Protein AF-J9GKT3-F1 (afdb_monomer_lite)

Sequence (109 aa):
MCKKIEDIYSPLDELKAAAFQTLLLHPGTTECQDWIDILLEECGIEVVDAFGNDPGNVYASLFNLWEESYCDPATGIENSFHEWASVFATNHSLDSYYKLVEVYEKDAR

Radius of gyration: 14.0 Å; chains: 1; bounding box: 32×24×36 Å

Secondary structure (DSSP, 8-state):
-PPPGGG--SHHHHHHHHHHHHHHHSTT--SHHHHHHHHHHHSHHHHHHHH-S-HHHHHHHHHHHHHSEEE-TTT--EEEHHHHHHHTSSHHHHHHHHHHHHHHHHHT-

pLDDT: mean 90.39, std 10.32, range [54.47, 97.81]

Organism: NCBI:txid749906

Foldseek 3Di:
DADAPVRCPALVSVLLVVLLVLLLVDFQPQDLVVSLVSCCVPVVVSLCRHQNDDPVRSVVVSVVQQQDWDQDNLQRDIDGNNVSSVCRSDPVSSVVVVVNSVVSVVVVD

Structure (mmCIF, N/CA/C/O backbone):
data_AF-J9GKT3-F1
#
_entry.id   AF-J9GKT3-F1
#
loop_
_atom_site.group_PDB
_atom_site.id
_atom_site.type_symbol
_atom_site.label_atom_id
_atom_site.label_alt_id
_atom_site.label_comp_id
_atom_site.label_asym_id
_atom_site.label_entity_id
_atom_site.label_seq_id
_atom_site.pdbx_PDB_ins_code
_atom_site.Cartn_x
_atom_site.Cartn_y
_atom_site.Cartn_z
_atom_site.occupancy
_atom_site.B_iso_or_equiv
_atom_site.auth_seq_id
_atom_site.auth_comp_id
_atom_site.auth_asym_id
_atom_site.auth_atom_id
_atom_site.pdbx_PDB_model_num
ATOM 1 N N . MET A 1 1 ? -20.460 -2.645 -1.803 1.00 54.78 1 MET A N 1
ATOM 2 C CA . MET A 1 1 ? -20.231 -3.765 -0.865 1.00 54.78 1 MET A CA 1
ATOM 3 C C . MET A 1 1 ? -18.838 -4.266 -1.142 1.00 54.78 1 MET A C 1
ATOM 5 O O . MET A 1 1 ? -18.541 -4.526 -2.302 1.00 54.78 1 MET A O 1
ATOM 9 N N . CYS A 1 2 ? -18.003 -4.324 -0.116 1.00 66.56 2 CYS A N 1
ATOM 10 C CA . CYS A 1 2 ? -16.619 -4.756 -0.249 1.00 66.56 2 CYS A CA 1
ATOM 11 C C . CYS A 1 2 ? -16.578 -6.232 -0.631 1.00 66.56 2 CYS A C 1
ATOM 13 O O . CYS A 1 2 ? -17.423 -7.010 -0.176 1.00 66.56 2 CYS A O 1
ATOM 15 N N . LYS A 1 3 ? -15.656 -6.588 -1.530 1.00 64.25 3 LYS A N 1
ATOM 16 C CA . LYS A 1 3 ? -15.471 -7.979 -1.949 1.00 64.25 3 LYS A CA 1
ATOM 17 C C . LYS A 1 3 ? -15.128 -8.806 -0.712 1.00 64.25 3 LYS A C 1
ATOM 19 O O . LYS A 1 3 ? -14.358 -8.356 0.136 1.00 64.25 3 LYS A O 1
ATOM 24 N N . LYS A 1 4 ? -15.718 -9.993 -0.584 1.00 61.69 4 LYS A N 1
ATOM 25 C CA . LYS A 1 4 ? -15.307 -10.915 0.477 1.00 61.69 4 LYS A CA 1
ATOM 26 C C . LYS A 1 4 ? -13.909 -11.437 0.148 1.00 61.69 4 LYS A C 1
ATOM 28 O O . LYS A 1 4 ? -13.535 -11.486 -1.018 1.00 61.69 4 LYS A O 1
ATOM 33 N N . ILE A 1 5 ? -13.158 -11.878 1.158 1.00 58.75 5 ILE A N 1
ATOM 34 C CA . ILE A 1 5 ? -11.844 -12.524 0.960 1.00 58.75 5 ILE A CA 1
ATOM 35 C C . ILE A 1 5 ? -11.961 -13.707 -0.020 1.00 58.75 5 ILE A C 1
ATOM 37 O O . ILE A 1 5 ? -11.078 -13.940 -0.834 1.00 58.75 5 ILE A O 1
ATOM 41 N N . GLU A 1 6 ? -13.102 -14.400 0.001 1.00 57.34 6 GLU A N 1
ATOM 42 C CA . GLU A 1 6 ? -13.430 -15.505 -0.905 1.00 57.34 6 GLU A CA 1
ATOM 43 C C . GLU A 1 6 ? -13.654 -15.083 -2.370 1.00 57.34 6 GLU A C 1
ATOM 45 O O . GLU A 1 6 ? -13.768 -15.970 -3.207 1.00 57.34 6 GLU A O 1
ATOM 50 N N . ASP A 1 7 ? -13.720 -13.778 -2.676 1.00 59.53 7 ASP A N 1
ATOM 51 C CA . ASP A 1 7 ? -13.956 -13.200 -4.011 1.00 59.53 7 ASP A CA 1
ATOM 52 C C . ASP A 1 7 ? -12.688 -12.582 -4.649 1.00 59.53 7 ASP A C 1
ATOM 54 O O . ASP A 1 7 ? -12.761 -12.003 -5.740 1.00 59.53 7 ASP A O 1
ATOM 58 N N . ILE A 1 8 ? -11.524 -12.683 -3.992 1.00 62.25 8 ILE A N 1
ATOM 59 C CA . ILE A 1 8 ? -10.215 -12.287 -4.540 1.00 62.25 8 ILE A CA 1
ATOM 60 C C . ILE A 1 8 ? -9.815 -13.343 -5.585 1.00 62.25 8 ILE A C 1
ATOM 62 O O . ILE A 1 8 ? -9.135 -14.313 -5.276 1.00 62.25 8 ILE A O 1
ATOM 66 N N . TYR A 1 9 ? -10.314 -13.208 -6.817 1.00 73.62 9 TYR A N 1
ATOM 67 C CA . TYR A 1 9 ? -10.086 -14.178 -7.905 1.00 73.62 9 TYR A CA 1
ATOM 68 C C . TYR A 1 9 ? -9.214 -13.638 -9.045 1.00 73.62 9 TYR A C 1
ATOM 70 O O . TYR A 1 9 ? -9.002 -14.347 -10.031 1.00 73.62 9 TYR A O 1
ATOM 78 N N . SER A 1 10 ? -8.748 -12.387 -8.968 1.00 88.50 10 SER A N 1
ATOM 79 C CA . SER A 1 10 ? -7.920 -11.788 -10.018 1.00 88.50 10 SER A CA 1
ATOM 80 C C . SER A 1 10 ? -6.532 -11.409 -9.498 1.00 88.50 10 SER A C 1
ATOM 82 O O . SER A 1 10 ? -6.441 -10.930 -8.367 1.00 88.50 10 SER A O 1
ATOM 84 N N . PRO A 1 11 ? -5.473 -11.522 -10.326 1.00 91.50 11 PRO A N 1
ATOM 85 C CA . PRO A 1 11 ? -4.127 -11.076 -9.953 1.00 91.50 11 PRO A CA 1
ATOM 86 C C . PRO A 1 11 ? -4.078 -9.628 -9.445 1.00 91.50 11 PRO A C 1
ATOM 88 O O . PRO A 1 11 ? -3.308 -9.296 -8.553 1.00 91.50 11 PRO A O 1
ATOM 91 N N . LEU A 1 12 ? -4.950 -8.755 -9.967 1.00 92.62 12 LEU A N 1
ATOM 92 C CA . LEU A 1 12 ? -5.058 -7.374 -9.500 1.00 92.62 12 LEU A CA 1
ATOM 93 C C . LEU A 1 12 ? -5.669 -7.265 -8.094 1.00 92.62 12 LEU A C 1
ATOM 95 O O . LEU A 1 12 ? -5.258 -6.401 -7.325 1.00 92.62 12 LEU A O 1
ATOM 99 N N . ASP A 1 13 ? -6.654 -8.099 -7.753 1.00 91.88 13 ASP A N 1
ATOM 100 C CA . ASP A 1 13 ? -7.224 -8.111 -6.401 1.00 91.88 13 ASP A CA 1
ATOM 101 C C . ASP A 1 13 ? -6.207 -8.660 -5.384 1.00 91.88 13 ASP A C 1
ATOM 103 O O . ASP A 1 13 ? -6.104 -8.123 -4.282 1.00 91.88 13 ASP A O 1
ATOM 107 N N . GLU A 1 14 ? -5.425 -9.677 -5.766 1.00 92.25 14 GLU A N 1
ATOM 108 C CA . GLU A 1 14 ? -4.322 -10.212 -4.953 1.00 92.25 14 GLU A CA 1
ATOM 109 C C . GLU A 1 14 ? -3.244 -9.148 -4.721 1.00 92.25 14 GLU A C 1
ATOM 111 O O . GLU A 1 14 ? -2.871 -8.893 -3.574 1.00 92.25 14 GLU A O 1
ATOM 116 N N . LEU A 1 15 ? -2.831 -8.440 -5.780 1.00 95.50 15 LEU A N 1
ATOM 117 C CA . LEU A 1 15 ? -1.913 -7.311 -5.662 1.00 95.50 15 LEU A CA 1
ATOM 118 C C . LEU A 1 15 ? -2.484 -6.209 -4.764 1.00 95.50 15 LEU A C 1
ATOM 120 O O . LEU A 1 15 ? -1.764 -5.692 -3.919 1.00 95.50 15 LEU A O 1
ATOM 124 N N . LYS A 1 16 ? -3.765 -5.845 -4.902 1.00 95.75 16 LYS A N 1
ATOM 125 C CA . LYS A 1 16 ? -4.398 -4.825 -4.047 1.00 95.75 16 LYS A CA 1
ATOM 126 C C . LYS A 1 16 ? -4.381 -5.231 -2.567 1.00 95.75 16 LYS A C 1
ATOM 128 O O . LYS A 1 16 ? -4.094 -4.393 -1.715 1.00 95.75 16 LYS A O 1
ATOM 133 N N . ALA A 1 17 ? -4.647 -6.500 -2.261 1.00 94.56 17 ALA A N 1
ATOM 134 C CA . ALA A 1 17 ? -4.587 -7.014 -0.895 1.00 94.56 17 ALA A CA 1
ATOM 135 C C . ALA A 1 17 ? -3.152 -7.006 -0.340 1.00 94.56 17 ALA A C 1
ATOM 137 O O . ALA A 1 17 ? -2.926 -6.509 0.766 1.00 94.56 17 ALA A O 1
ATOM 138 N N . ALA A 1 18 ? -2.181 -7.484 -1.123 1.00 94.69 18 ALA A N 1
ATOM 139 C CA . ALA A 1 18 ? -0.766 -7.445 -0.763 1.00 94.69 18 ALA A CA 1
ATOM 140 C C . ALA A 1 18 ? -0.286 -6.001 -0.551 1.00 94.69 18 ALA A C 1
ATOM 142 O O . ALA A 1 18 ? 0.376 -5.692 0.437 1.00 94.69 18 ALA A O 1
ATOM 143 N N . ALA A 1 19 ? -0.712 -5.080 -1.413 1.00 96.38 19 ALA A N 1
ATOM 144 C CA . ALA A 1 19 ? -0.305 -3.688 -1.349 1.00 96.38 19 ALA A CA 1
ATOM 145 C C . ALA A 1 19 ? -0.910 -2.907 -0.178 1.00 96.38 19 ALA A C 1
ATOM 147 O O . ALA A 1 19 ? -0.329 -1.934 0.303 1.00 96.38 19 ALA A O 1
ATOM 148 N N . PHE A 1 20 ? -2.064 -3.346 0.316 1.00 96.62 20 PHE A N 1
ATOM 149 C CA . PHE A 1 20 ? -2.619 -2.843 1.565 1.00 96.62 20 PHE A CA 1
ATOM 150 C C . PHE A 1 20 ? -1.841 -3.403 2.760 1.00 96.62 20 PHE A C 1
ATOM 152 O O . PHE A 1 20 ? -1.530 -2.678 3.705 1.00 96.62 20 PHE A O 1
ATOM 159 N N . GLN A 1 21 ? -1.476 -4.687 2.699 1.00 95.25 21 GLN A N 1
ATOM 160 C CA . GLN A 1 21 ? -0.685 -5.341 3.734 1.00 95.25 21 GLN A CA 1
ATOM 161 C C . GLN A 1 21 ? 0.701 -4.705 3.899 1.00 95.25 21 GLN A C 1
ATOM 163 O O . GLN A 1 21 ? 1.144 -4.547 5.037 1.00 95.25 21 GLN A O 1
ATOM 168 N N . THR A 1 22 ? 1.366 -4.282 2.819 1.00 96.12 22 THR A N 1
ATOM 169 C CA . THR A 1 22 ? 2.659 -3.587 2.931 1.00 96.12 22 THR A CA 1
ATOM 170 C C . THR A 1 22 ? 2.543 -2.291 3.733 1.00 96.12 22 THR A C 1
ATOM 172 O O . THR A 1 22 ? 3.389 -2.031 4.583 1.00 96.12 22 THR A O 1
ATOM 175 N N . LEU A 1 23 ? 1.459 -1.521 3.587 1.00 96.38 23 LEU A N 1
ATOM 176 C CA . LEU A 1 23 ? 1.249 -0.317 4.403 1.00 96.38 23 LEU A CA 1
ATOM 177 C C . LEU A 1 23 ? 1.051 -0.630 5.897 1.00 96.38 23 LEU A C 1
ATOM 179 O O . LEU A 1 23 ? 1.474 0.149 6.750 1.00 96.38 23 LEU A O 1
ATOM 183 N N . LEU A 1 24 ? 0.440 -1.773 6.229 1.00 95.00 24 LEU A N 1
ATOM 184 C CA . LEU A 1 24 ? 0.307 -2.231 7.618 1.00 95.00 24 LEU A CA 1
ATOM 185 C C . LEU A 1 24 ? 1.644 -2.695 8.213 1.00 95.00 24 LEU A C 1
ATOM 187 O O . LEU A 1 24 ? 1.880 -2.509 9.409 1.00 95.00 24 LEU A O 1
ATOM 191 N N . LEU A 1 25 ? 2.494 -3.328 7.398 1.00 95.19 25 LEU A N 1
ATOM 192 C CA . LEU A 1 25 ? 3.803 -3.845 7.808 1.00 95.19 25 LEU A CA 1
ATOM 193 C C . LEU A 1 25 ? 4.870 -2.747 7.895 1.00 95.19 25 LEU A C 1
ATOM 195 O O . LEU A 1 25 ? 5.777 -2.850 8.723 1.00 95.19 25 LEU A O 1
ATOM 199 N N . HIS A 1 26 ? 4.721 -1.682 7.105 1.00 95.00 26 HIS A N 1
ATOM 200 C CA . HIS A 1 26 ? 5.662 -0.564 7.008 1.00 95.00 26 HIS A CA 1
ATOM 201 C C . HIS A 1 26 ? 4.998 0.772 7.385 1.00 95.00 26 HIS A C 1
ATOM 203 O O . HIS A 1 26 ? 4.837 1.657 6.535 1.00 95.00 26 HIS A O 1
ATOM 209 N N . PRO A 1 27 ? 4.599 0.955 8.661 1.00 93.38 27 PRO A N 1
ATOM 210 C CA . PRO A 1 27 ? 3.960 2.187 9.107 1.00 93.38 27 PRO A CA 1
ATOM 211 C C . PRO A 1 27 ? 4.891 3.390 8.939 1.00 93.38 27 PRO A C 1
ATOM 213 O O . PRO A 1 27 ? 6.088 3.319 9.222 1.00 93.38 27 PRO A O 1
ATOM 216 N N . GLY A 1 28 ? 4.323 4.521 8.527 1.00 92.19 28 GLY A N 1
ATOM 217 C CA . GLY A 1 28 ? 5.084 5.732 8.197 1.00 92.19 28 GLY A CA 1
ATOM 218 C C . GLY A 1 28 ? 5.497 5.847 6.730 1.00 92.19 28 GLY A C 1
ATOM 219 O O . GLY A 1 28 ? 6.024 6.888 6.348 1.00 92.19 28 GLY A O 1
ATOM 220 N N . THR A 1 29 ? 5.210 4.839 5.903 1.00 94.56 29 THR A N 1
ATOM 221 C CA . THR A 1 29 ? 5.314 4.945 4.442 1.00 94.56 29 THR A CA 1
ATOM 222 C C . THR A 1 29 ? 4.201 5.854 3.923 1.00 94.56 29 THR A C 1
ATOM 224 O O . THR A 1 29 ? 3.080 5.397 3.720 1.00 94.56 29 THR A O 1
ATOM 227 N N . THR A 1 30 ? 4.481 7.149 3.759 1.00 93.00 30 THR A N 1
ATOM 228 C CA . THR A 1 30 ? 3.501 8.141 3.270 1.00 93.00 30 THR A CA 1
ATOM 229 C C . THR A 1 30 ? 3.717 8.548 1.819 1.00 93.00 30 THR A C 1
ATOM 231 O O . THR A 1 30 ? 2.814 9.109 1.203 1.00 93.00 30 THR A O 1
ATOM 234 N N . GLU A 1 31 ? 4.898 8.275 1.268 1.00 96.12 31 GLU A N 1
ATOM 235 C CA . GLU A 1 31 ? 5.266 8.677 -0.085 1.00 96.12 31 GLU A CA 1
ATOM 236 C C . GLU A 1 31 ? 5.006 7.551 -1.087 1.00 96.12 31 GLU A C 1
ATOM 238 O O . GLU A 1 31 ? 5.343 6.390 -0.851 1.00 96.12 31 GLU A O 1
ATOM 243 N N . CYS A 1 32 ? 4.452 7.913 -2.247 1.00 96.06 32 CYS A N 1
ATOM 244 C CA . CYS A 1 32 ? 4.128 6.963 -3.312 1.00 96.06 32 CYS A CA 1
ATOM 245 C C . CYS A 1 32 ? 5.358 6.162 -3.768 1.00 96.06 32 CYS A C 1
ATOM 247 O O . CYS A 1 32 ? 5.277 4.949 -3.927 1.00 96.06 32 CYS A O 1
ATOM 249 N N . GLN A 1 33 ? 6.506 6.826 -3.952 1.00 96.81 33 GLN A N 1
ATOM 250 C CA . GLN A 1 33 ? 7.716 6.156 -4.433 1.00 96.81 33 GLN A CA 1
ATOM 251 C C . GLN A 1 33 ? 8.249 5.136 -3.420 1.00 96.81 33 GLN A C 1
ATOM 253 O O . GLN A 1 33 ? 8.584 4.026 -3.818 1.00 96.81 33 GLN A O 1
ATOM 258 N N . ASP A 1 34 ? 8.268 5.482 -2.131 1.00 96.50 34 ASP A N 1
ATOM 259 C CA . ASP A 1 34 ? 8.726 4.575 -1.074 1.00 96.50 34 ASP A CA 1
ATOM 260 C C . ASP A 1 34 ? 7.829 3.329 -1.007 1.00 96.50 34 ASP A C 1
ATOM 262 O O . ASP A 1 34 ? 8.315 2.203 -0.910 1.00 96.50 34 ASP A O 1
ATOM 266 N N . TRP A 1 35 ? 6.512 3.517 -1.138 1.00 97.31 35 TRP A N 1
ATOM 267 C CA . TRP A 1 35 ? 5.560 2.409 -1.205 1.00 97.31 35 TRP A CA 1
ATOM 268 C C . TRP A 1 35 ? 5.759 1.532 -2.447 1.00 97.31 35 TRP A C 1
ATOM 270 O O . TRP A 1 35 ? 5.742 0.308 -2.337 1.00 97.31 35 TRP A O 1
ATOM 280 N N . ILE A 1 36 ? 5.993 2.132 -3.618 1.00 96.62 36 ILE A N 1
ATOM 281 C CA . ILE A 1 36 ? 6.294 1.398 -4.856 1.00 96.62 36 ILE A CA 1
ATOM 282 C C . ILE A 1 36 ? 7.565 0.559 -4.702 1.00 96.62 36 ILE A C 1
ATOM 284 O O . ILE A 1 36 ? 7.583 -0.598 -5.124 1.00 96.62 36 ILE A O 1
ATOM 288 N N . ASP A 1 37 ? 8.613 1.119 -4.101 1.00 96.62 37 ASP A N 1
ATOM 289 C CA . ASP A 1 37 ? 9.879 0.414 -3.907 1.00 96.62 37 ASP A CA 1
ATOM 290 C C . ASP A 1 37 ? 9.690 -0.805 -2.986 1.00 96.62 37 ASP A C 1
ATOM 292 O O . ASP A 1 37 ? 10.148 -1.900 -3.323 1.00 96.62 37 ASP A O 1
ATOM 296 N N . ILE A 1 38 ? 8.915 -0.658 -1.902 1.00 96.44 38 ILE A N 1
ATOM 297 C CA . ILE A 1 38 ? 8.529 -1.769 -1.014 1.00 96.44 38 ILE A CA 1
ATOM 298 C C . ILE A 1 38 ? 7.722 -2.833 -1.773 1.00 96.44 38 ILE A C 1
ATOM 300 O O . ILE A 1 38 ? 7.999 -4.023 -1.640 1.00 96.44 38 ILE A O 1
ATOM 304 N N . LEU A 1 39 ? 6.745 -2.439 -2.598 1.00 95.56 39 LEU A N 1
ATOM 305 C CA . LEU A 1 39 ? 5.949 -3.394 -3.382 1.00 95.56 39 LEU A CA 1
ATOM 306 C C . LEU A 1 39 ? 6.792 -4.202 -4.362 1.00 95.56 39 LEU A C 1
ATOM 308 O O . LEU A 1 39 ? 6.551 -5.392 -4.545 1.00 95.56 39 LEU A O 1
ATOM 312 N N . LEU A 1 40 ? 7.761 -3.569 -5.015 1.00 94.62 40 LEU A N 1
ATOM 313 C CA . LEU A 1 40 ? 8.638 -4.259 -5.954 1.00 94.62 40 LEU A CA 1
ATOM 314 C C . LEU A 1 40 ? 9.602 -5.213 -5.239 1.00 94.62 40 LEU A C 1
ATOM 316 O O . LEU A 1 40 ? 9.944 -6.254 -5.803 1.00 94.62 40 LEU A O 1
ATOM 320 N N . GLU A 1 41 ? 10.023 -4.878 -4.017 1.00 95.81 41 GLU A N 1
ATOM 321 C CA . GLU A 1 41 ? 10.885 -5.729 -3.194 1.00 95.81 41 GLU A CA 1
ATOM 322 C C . GLU A 1 41 ? 10.127 -6.922 -2.591 1.00 95.81 41 GLU A C 1
ATOM 324 O O . GLU A 1 41 ? 10.612 -8.054 -2.658 1.00 95.81 41 GLU A O 1
ATOM 329 N N . GLU A 1 42 ? 8.934 -6.695 -2.037 1.00 95.44 42 GLU A N 1
ATOM 330 C CA . GLU A 1 42 ? 8.207 -7.692 -1.238 1.00 95.44 42 GLU A CA 1
ATOM 331 C C . GLU A 1 42 ? 7.089 -8.415 -2.001 1.00 95.44 42 GLU A C 1
ATOM 333 O O . GLU A 1 42 ? 6.776 -9.560 -1.676 1.00 95.44 42 GLU A O 1
ATOM 338 N N . CYS A 1 43 ? 6.510 -7.782 -3.025 1.00 93.19 43 CYS A N 1
ATOM 339 C CA . CYS A 1 43 ? 5.350 -8.277 -3.783 1.00 93.19 43 CYS A CA 1
ATOM 340 C C . CYS A 1 43 ? 5.627 -8.348 -5.295 1.00 93.19 43 CYS A C 1
ATOM 342 O O . CYS A 1 43 ? 4.729 -8.202 -6.127 1.00 93.19 43 CYS A O 1
ATOM 344 N N . GLY A 1 44 ? 6.892 -8.538 -5.686 1.00 91.38 44 GLY A N 1
ATOM 345 C CA . GLY A 1 44 ? 7.297 -8.510 -7.094 1.00 91.38 44 GLY A CA 1
ATOM 346 C C . GLY A 1 44 ? 6.604 -9.563 -7.972 1.00 91.38 44 GLY A C 1
ATOM 347 O O . GLY A 1 44 ? 6.427 -9.331 -9.166 1.00 91.38 44 GLY A O 1
ATOM 348 N N . ILE A 1 45 ? 6.186 -10.700 -7.403 1.00 92.88 45 ILE A N 1
ATOM 349 C CA . ILE A 1 45 ? 5.463 -11.752 -8.137 1.00 92.88 45 ILE A CA 1
ATOM 350 C C . ILE A 1 45 ? 4.046 -11.275 -8.459 1.00 92.88 45 ILE A C 1
ATOM 352 O O . ILE A 1 45 ? 3.654 -11.272 -9.623 1.00 92.88 45 ILE A O 1
ATOM 356 N N 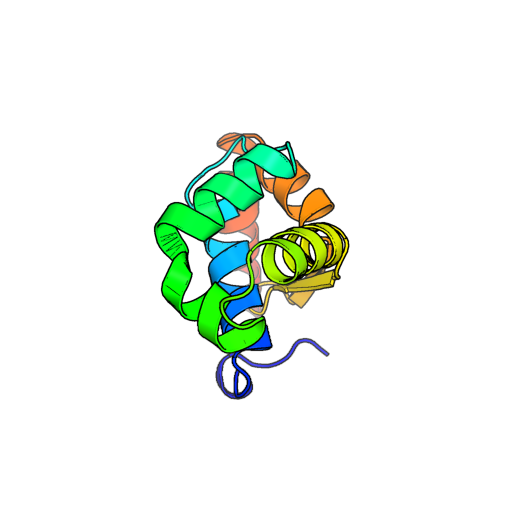. GLU A 1 46 ? 3.322 -10.788 -7.455 1.00 93.94 46 GLU A N 1
ATOM 357 C CA . GLU A 1 46 ? 1.963 -10.264 -7.577 1.00 93.94 46 GLU A CA 1
ATOM 358 C C . GLU A 1 46 ? 1.918 -9.062 -8.532 1.00 93.94 46 GLU A C 1
ATOM 360 O O . GLU A 1 46 ? 1.007 -8.940 -9.353 1.00 93.94 46 GLU A O 1
ATOM 365 N N . VAL A 1 47 ? 2.940 -8.198 -8.484 1.00 93.62 47 VAL A N 1
ATOM 366 C CA . VAL A 1 47 ? 3.099 -7.078 -9.424 1.00 93.62 47 VAL A CA 1
ATOM 367 C C . VAL A 1 47 ? 3.233 -7.580 -10.861 1.00 93.62 47 VAL A C 1
ATOM 369 O O . VAL A 1 47 ? 2.566 -7.056 -11.758 1.00 93.62 47 VAL A O 1
ATOM 372 N N . VAL A 1 48 ? 4.068 -8.595 -11.098 1.00 93.69 48 VAL A N 1
ATOM 373 C CA . VAL A 1 48 ? 4.264 -9.161 -12.440 1.00 93.69 48 VAL A CA 1
ATOM 374 C C . VAL A 1 48 ? 3.018 -9.893 -12.932 1.00 93.69 48 VAL A C 1
ATOM 376 O O . VAL A 1 48 ? 2.672 -9.774 -14.108 1.00 93.69 48 VAL A O 1
ATOM 379 N N . ASP A 1 49 ? 2.313 -10.598 -12.054 1.00 93.56 49 ASP A N 1
ATOM 380 C CA . ASP A 1 49 ? 1.084 -11.308 -12.407 1.00 93.56 49 ASP A CA 1
ATOM 381 C C . ASP A 1 49 ? -0.065 -10.339 -12.740 1.00 93.56 49 ASP A C 1
ATOM 383 O O . ASP A 1 49 ? -0.872 -10.616 -13.633 1.00 93.56 49 ASP A O 1
ATOM 387 N N . ALA A 1 50 ? -0.123 -9.175 -12.083 1.00 94.19 50 ALA A N 1
ATOM 388 C CA . ALA A 1 50 ? -1.140 -8.155 -12.335 1.00 94.19 50 ALA A CA 1
ATOM 389 C C . ALA A 1 50 ? -0.820 -7.231 -13.526 1.00 94.19 50 ALA A C 1
ATOM 391 O O . ALA A 1 50 ? -1.717 -6.913 -14.312 1.00 94.19 50 ALA A O 1
ATOM 392 N N . PHE A 1 51 ? 0.431 -6.778 -13.667 1.00 93.94 51 PHE A N 1
ATOM 393 C CA . PHE A 1 51 ? 0.819 -5.725 -14.622 1.00 93.94 51 PHE A CA 1
ATOM 394 C C . PHE A 1 51 ? 1.801 -6.179 -15.712 1.00 93.94 51 PHE A C 1
ATOM 396 O O . PHE A 1 51 ? 2.071 -5.429 -16.657 1.00 93.94 51 PHE A O 1
ATOM 403 N N . GLY A 1 52 ? 2.300 -7.413 -15.638 1.00 92.06 52 GLY A N 1
ATOM 404 C CA . GLY A 1 52 ? 3.338 -7.933 -16.522 1.00 92.06 52 GLY A CA 1
ATOM 405 C C . GLY A 1 52 ? 4.745 -7.519 -16.086 1.00 92.06 52 GLY A C 1
ATOM 406 O O . GLY A 1 52 ? 4.964 -7.025 -14.988 1.00 92.06 52 GLY A O 1
ATOM 407 N N . ASN A 1 53 ? 5.733 -7.728 -16.956 1.00 92.62 53 ASN A N 1
ATOM 408 C CA . ASN A 1 53 ? 7.152 -7.545 -16.626 1.00 92.62 53 ASN A CA 1
ATOM 409 C C . ASN A 1 53 ? 7.829 -6.363 -17.342 1.00 92.62 53 ASN A C 1
ATOM 411 O O . ASN A 1 53 ? 9.052 -6.246 -17.282 1.00 92.62 53 ASN A O 1
ATOM 415 N N . ASP A 1 54 ? 7.065 -5.514 -18.038 1.00 94.00 54 ASP A N 1
ATOM 416 C CA . ASP A 1 54 ? 7.604 -4.301 -18.656 1.00 94.00 54 ASP A CA 1
ATOM 417 C C . ASP A 1 54 ? 7.770 -3.205 -17.592 1.00 94.00 54 ASP A C 1
ATOM 419 O O . ASP A 1 54 ? 6.761 -2.730 -17.066 1.00 94.00 54 ASP A O 1
ATOM 423 N N . PRO A 1 55 ? 9.001 -2.758 -17.273 1.00 87.94 55 PRO A N 1
ATOM 424 C CA . PRO A 1 55 ? 9.212 -1.825 -16.170 1.00 87.94 55 PRO A CA 1
ATOM 425 C C . PRO A 1 55 ? 8.465 -0.501 -16.355 1.00 87.94 55 PRO A C 1
ATOM 427 O O . PRO A 1 55 ? 7.887 0.014 -15.404 1.00 87.94 55 PRO A O 1
ATOM 430 N N . GLY A 1 56 ? 8.427 0.045 -17.576 1.00 86.56 56 GLY A N 1
ATOM 431 C CA . GLY A 1 56 ? 7.746 1.315 -17.842 1.00 86.56 56 GLY A CA 1
ATOM 432 C C . GLY A 1 56 ? 6.247 1.236 -17.557 1.00 86.56 56 GLY A C 1
ATOM 433 O O . GLY A 1 56 ? 5.687 2.124 -16.912 1.00 86.56 56 GLY A O 1
ATOM 434 N N . ASN A 1 57 ? 5.613 0.147 -17.991 1.00 91.62 57 ASN A N 1
ATOM 435 C CA . ASN A 1 57 ? 4.197 -0.098 -17.754 1.00 91.62 57 ASN A CA 1
ATOM 436 C C . ASN A 1 57 ? 3.894 -0.434 -16.286 1.00 91.62 57 ASN A C 1
ATOM 438 O O . ASN A 1 57 ? 2.895 0.042 -15.747 1.00 91.62 57 ASN A O 1
ATOM 442 N N . VAL A 1 58 ? 4.761 -1.210 -15.627 1.00 94.44 58 VAL A N 1
ATOM 443 C CA . VAL A 1 58 ? 4.619 -1.574 -14.208 1.00 94.44 58 VAL A CA 1
ATOM 444 C C . VAL A 1 58 ? 4.654 -0.332 -13.325 1.00 94.44 58 VAL A C 1
ATOM 446 O O . VAL A 1 58 ? 3.716 -0.115 -12.563 1.00 94.44 58 VAL A O 1
ATOM 449 N N . TYR A 1 59 ? 5.667 0.529 -13.469 1.00 93.81 59 TYR A N 1
ATOM 450 C CA . TYR A 1 59 ? 5.758 1.753 -12.666 1.00 93.81 59 TYR A CA 1
ATOM 451 C C . TYR A 1 59 ? 4.547 2.665 -12.890 1.00 93.81 59 TYR A C 1
ATOM 453 O O . TYR A 1 59 ? 3.937 3.112 -11.924 1.00 93.81 59 TYR A O 1
ATOM 461 N N . ALA A 1 60 ? 4.144 2.899 -14.144 1.00 95.06 60 ALA A N 1
ATOM 462 C CA . ALA A 1 60 ? 2.958 3.708 -14.438 1.00 95.06 60 ALA A CA 1
ATOM 463 C C . ALA A 1 60 ? 1.672 3.112 -13.833 1.00 95.06 60 ALA A C 1
ATOM 465 O O . ALA A 1 60 ? 0.824 3.847 -13.329 1.00 95.06 60 ALA A O 1
ATOM 466 N N . SER A 1 61 ? 1.536 1.784 -13.851 1.00 96.62 61 SER A N 1
ATOM 467 C CA . SER A 1 61 ? 0.387 1.084 -13.268 1.00 96.62 61 SER A CA 1
ATOM 468 C C . SER A 1 61 ? 0.376 1.162 -11.742 1.00 96.62 61 SER A C 1
ATOM 470 O O . SER A 1 61 ? -0.687 1.368 -11.166 1.00 96.62 61 SER A O 1
ATOM 472 N N . LEU A 1 62 ? 1.538 1.075 -11.090 1.00 96.19 62 LEU A N 1
ATOM 473 C CA . LEU A 1 62 ? 1.665 1.234 -9.639 1.00 96.19 62 LEU A CA 1
ATOM 474 C C . LEU A 1 62 ? 1.391 2.674 -9.183 1.00 96.19 62 LEU A C 1
ATOM 476 O O . LEU A 1 62 ? 0.715 2.873 -8.178 1.00 96.19 62 LEU A O 1
ATOM 480 N N . PHE A 1 63 ? 1.821 3.677 -9.955 1.00 96.50 63 PHE A N 1
ATOM 481 C CA . PHE A 1 63 ? 1.428 5.070 -9.711 1.00 96.50 63 PHE A CA 1
ATOM 482 C C . PHE A 1 63 ? -0.088 5.260 -9.800 1.00 96.50 63 PHE A C 1
ATOM 484 O O . PHE A 1 63 ? -0.669 5.932 -8.956 1.00 96.50 63 PHE A O 1
ATOM 491 N N . ASN A 1 64 ? -0.748 4.645 -10.786 1.00 96.94 64 ASN A N 1
ATOM 492 C CA . ASN A 1 64 ? -2.210 4.677 -10.855 1.00 96.94 64 ASN A CA 1
ATOM 493 C C . ASN A 1 64 ? -2.845 3.916 -9.681 1.00 96.94 64 ASN A C 1
ATOM 495 O O . ASN A 1 64 ? -3.841 4.374 -9.132 1.00 96.94 64 ASN A O 1
ATOM 499 N N . LEU A 1 65 ? -2.259 2.785 -9.271 1.00 96.88 65 LEU A N 1
ATOM 500 C CA . LEU A 1 65 ? -2.733 1.989 -8.139 1.00 96.88 65 LEU A CA 1
ATOM 501 C C . LEU A 1 65 ? -2.699 2.777 -6.828 1.00 96.88 65 LEU A C 1
ATOM 503 O O . LEU A 1 65 ? -3.599 2.617 -6.019 1.00 96.88 65 LEU A O 1
ATOM 507 N N . TRP A 1 66 ? -1.716 3.652 -6.627 1.00 97.81 66 TRP A N 1
ATOM 508 C CA . TRP A 1 66 ? -1.643 4.510 -5.441 1.00 97.81 66 TRP A CA 1
ATOM 509 C C . TRP A 1 66 ? -2.896 5.379 -5.232 1.00 97.81 66 T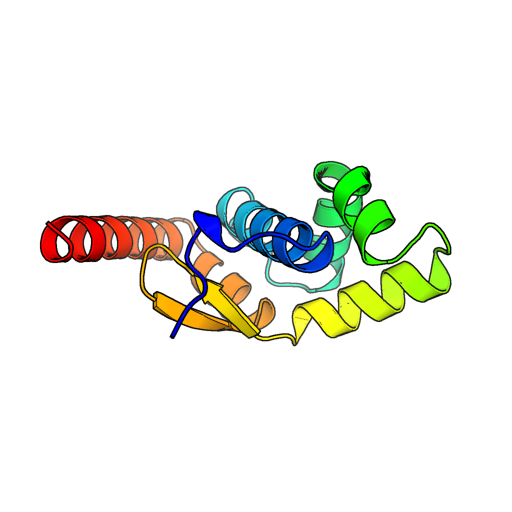RP A C 1
ATOM 511 O O . TRP A 1 66 ? -3.331 5.613 -4.102 1.00 97.81 66 TRP A O 1
ATOM 521 N N . GLU A 1 67 ? -3.505 5.812 -6.336 1.00 97.50 67 GLU A N 1
ATOM 522 C CA . GLU A 1 67 ? -4.713 6.643 -6.356 1.00 97.50 67 GLU A CA 1
ATOM 523 C C . GLU A 1 67 ? -6.008 5.812 -6.383 1.00 97.50 67 GLU A C 1
ATOM 525 O O . GLU A 1 67 ? -7.106 6.345 -6.214 1.00 97.50 67 GLU A O 1
ATOM 530 N N . GLU A 1 68 ? -5.908 4.500 -6.594 1.00 96.25 68 GLU A N 1
ATOM 531 C CA . GLU A 1 68 ? -7.058 3.604 -6.659 1.00 96.25 68 GLU A CA 1
ATOM 532 C C . GLU A 1 68 ? -7.640 3.326 -5.273 1.00 96.25 68 GLU A C 1
ATOM 534 O O . GLU A 1 68 ? -6.923 3.149 -4.287 1.00 96.25 68 GLU A O 1
ATOM 539 N N . SER A 1 69 ? -8.965 3.196 -5.215 1.00 95.69 69 SER A N 1
ATOM 540 C CA . SER A 1 69 ? -9.671 2.789 -4.005 1.00 95.69 69 SER A CA 1
ATOM 541 C C . SER A 1 69 ? -9.426 1.314 -3.680 1.00 95.69 69 SER A C 1
ATOM 543 O O . SER A 1 69 ? -9.508 0.434 -4.554 1.00 95.69 69 SER A O 1
ATOM 545 N N . TYR A 1 70 ? -9.237 1.044 -2.396 1.00 94.69 70 TYR A N 1
ATOM 546 C CA . TYR A 1 70 ? -9.244 -0.276 -1.794 1.00 94.69 70 TYR A CA 1
ATOM 547 C C . TYR A 1 70 ? -10.242 -0.297 -0.638 1.00 94.69 70 TYR A C 1
ATOM 549 O O . TYR A 1 70 ? -10.128 0.492 0.307 1.00 94.69 70 TYR A O 1
ATOM 557 N N . CYS A 1 71 ? -11.215 -1.209 -0.716 1.00 94.06 71 CYS A N 1
ATOM 558 C CA . CYS A 1 71 ? -12.054 -1.498 0.433 1.00 94.06 71 CYS A CA 1
ATOM 559 C C . CYS A 1 71 ? -11.431 -2.601 1.283 1.00 94.06 71 CYS A C 1
ATOM 561 O O . CYS A 1 71 ? -11.324 -3.743 0.832 1.00 94.06 71 CYS A O 1
ATOM 563 N N . ASP A 1 72 ? -11.097 -2.256 2.523 1.00 92.56 72 ASP A N 1
ATOM 564 C CA . ASP A 1 72 ? -10.636 -3.207 3.521 1.00 92.56 72 ASP A CA 1
ATOM 565 C C . ASP A 1 72 ? -11.767 -4.193 3.881 1.00 92.56 72 ASP A C 1
ATOM 567 O O . ASP A 1 72 ? -12.818 -3.773 4.377 1.00 92.56 72 ASP A O 1
ATOM 571 N N . PRO A 1 73 ? -11.585 -5.507 3.665 1.00 88.94 73 PRO A N 1
ATOM 572 C CA . PRO A 1 73 ? -12.603 -6.500 3.987 1.00 88.94 73 PRO A CA 1
ATOM 573 C C . PRO A 1 73 ? -12.855 -6.654 5.495 1.00 88.94 73 PRO A C 1
ATOM 575 O O . PRO A 1 73 ? -13.912 -7.172 5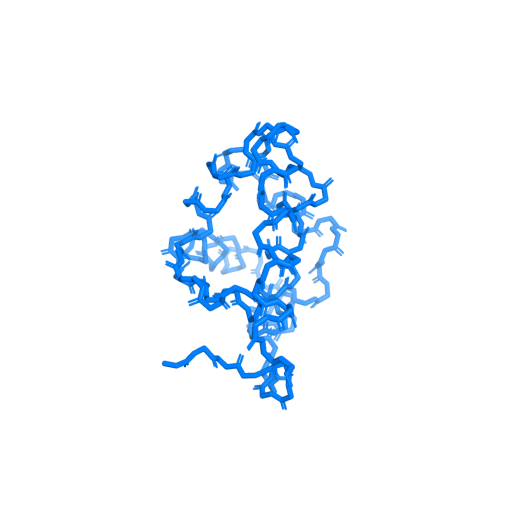.858 1.00 88.94 73 PRO A O 1
ATOM 578 N N . ALA A 1 74 ? -11.930 -6.230 6.366 1.00 89.75 74 ALA A N 1
ATOM 579 C CA . ALA A 1 74 ? -12.079 -6.368 7.815 1.00 89.75 74 ALA A CA 1
ATOM 580 C C . ALA A 1 74 ? -13.031 -5.319 8.410 1.00 89.75 74 ALA A C 1
ATOM 582 O O . ALA A 1 74 ? -13.869 -5.639 9.253 1.00 89.75 74 ALA A O 1
ATOM 583 N N . THR A 1 75 ? -12.933 -4.069 7.954 1.00 90.19 75 THR A N 1
ATOM 584 C CA . THR A 1 75 ? -13.758 -2.951 8.446 1.00 90.19 75 THR A CA 1
ATOM 585 C C . THR A 1 75 ? -14.863 -2.531 7.477 1.00 90.19 75 THR A C 1
ATOM 587 O O . THR A 1 75 ? -15.801 -1.838 7.869 1.00 90.19 75 THR A O 1
ATOM 590 N N . GLY A 1 76 ? -14.771 -2.916 6.201 1.00 90.81 76 GLY A N 1
ATOM 591 C CA . GLY A 1 76 ? -15.654 -2.435 5.137 1.00 90.81 76 GLY A CA 1
ATOM 592 C C . GLY A 1 76 ? -15.427 -0.969 4.753 1.00 90.81 76 GLY A C 1
ATOM 593 O O . GLY A 1 76 ? -16.254 -0.395 4.041 1.00 90.81 76 GLY A O 1
ATOM 594 N N . ILE A 1 77 ? -14.346 -0.351 5.238 1.00 93.00 77 ILE A N 1
ATOM 595 C CA . ILE A 1 77 ? -13.967 1.026 4.914 1.00 93.00 77 ILE A CA 1
ATOM 596 C C . ILE A 1 77 ? -13.254 1.040 3.564 1.00 93.00 77 ILE A C 1
ATOM 598 O O . ILE A 1 77 ? -12.373 0.225 3.306 1.00 93.00 77 ILE A O 1
ATOM 602 N N . GLU A 1 78 ? -13.619 1.997 2.718 1.00 95.19 78 GLU A N 1
ATOM 603 C CA . GLU A 1 78 ? -13.019 2.215 1.405 1.00 95.19 78 GLU A CA 1
ATOM 604 C C . GLU A 1 78 ? -12.262 3.542 1.405 1.00 95.19 78 GLU A C 1
ATOM 606 O O . GLU A 1 78 ? -12.852 4.577 1.703 1.00 95.19 78 GLU A O 1
ATOM 611 N N . ASN A 1 79 ? -10.969 3.494 1.083 1.00 96.44 79 ASN A N 1
ATOM 612 C CA . ASN A 1 79 ? -10.100 4.657 0.877 1.00 96.44 79 ASN A CA 1
ATOM 613 C C . ASN A 1 79 ? -9.124 4.356 -0.269 1.00 96.44 79 ASN A C 1
ATOM 615 O O . ASN A 1 79 ? -8.939 3.188 -0.629 1.00 96.44 79 ASN A O 1
ATOM 619 N N . SER A 1 80 ? -8.469 5.373 -0.828 1.00 97.50 80 SER A N 1
ATOM 620 C CA . SER A 1 80 ? -7.324 5.146 -1.720 1.00 97.50 80 SER A CA 1
ATOM 621 C C . SER A 1 80 ? -6.095 4.635 -0.962 1.00 97.50 80 SER A C 1
ATOM 623 O O . SER A 1 80 ? -6.013 4.753 0.264 1.00 97.50 80 SER A O 1
ATOM 625 N N . PHE A 1 81 ? -5.110 4.071 -1.667 1.00 97.50 81 PHE A N 1
ATOM 626 C CA . PHE A 1 81 ? -3.862 3.643 -1.020 1.00 97.50 81 PHE A CA 1
ATOM 627 C C . PHE A 1 81 ? -3.095 4.818 -0.402 1.00 97.50 81 PHE A C 1
ATOM 629 O O . PHE A 1 81 ? -2.591 4.686 0.712 1.00 97.50 81 PHE A O 1
ATOM 636 N N . HIS A 1 82 ? -3.094 5.987 -1.044 1.00 96.81 82 HIS A N 1
ATOM 637 C CA . HIS A 1 82 ? -2.546 7.215 -0.460 1.00 96.81 82 HIS A CA 1
ATOM 638 C C . HIS A 1 82 ? -3.232 7.624 0.857 1.00 96.81 82 HIS A C 1
ATOM 640 O O . HIS A 1 82 ? -2.588 8.031 1.830 1.00 96.81 82 HIS A O 1
ATOM 646 N N . GLU A 1 83 ? -4.556 7.507 0.915 1.00 97.31 83 GLU A N 1
ATOM 647 C CA . GLU A 1 83 ? -5.314 7.796 2.131 1.00 97.31 83 GLU A CA 1
ATOM 648 C C . GLU A 1 83 ? -5.032 6.752 3.218 1.00 97.31 83 GLU A C 1
ATOM 650 O O . GLU A 1 83 ? -4.807 7.115 4.374 1.00 97.31 83 GLU A O 1
ATOM 655 N N . TRP A 1 84 ? -4.952 5.468 2.859 1.00 97.00 84 TRP A N 1
ATOM 656 C CA . TRP A 1 84 ? -4.558 4.403 3.784 1.00 97.00 84 TRP A CA 1
ATOM 657 C C . TRP A 1 84 ? -3.148 4.596 4.341 1.00 97.00 84 TRP A C 1
ATOM 659 O O . TRP A 1 84 ? -2.939 4.448 5.545 1.00 97.00 84 TRP A O 1
ATOM 669 N N . ALA A 1 85 ? -2.197 5.010 3.511 1.00 96.75 85 ALA A N 1
ATOM 670 C CA . ALA A 1 85 ? -0.851 5.362 3.943 1.00 96.75 85 ALA A CA 1
ATOM 671 C C . ALA A 1 85 ? -0.857 6.489 4.987 1.00 96.75 85 ALA A C 1
ATOM 673 O O . ALA A 1 85 ? -0.161 6.416 6.000 1.00 96.75 85 ALA A O 1
ATOM 674 N N . SER A 1 86 ? -1.726 7.488 4.806 1.00 94.62 86 SER A N 1
ATOM 675 C CA . SER A 1 86 ? -1.936 8.547 5.799 1.00 94.62 86 SER A CA 1
ATOM 676 C C . SER A 1 86 ? -2.549 8.014 7.101 1.00 94.62 86 SER A C 1
ATOM 678 O O . SER A 1 86 ? -2.153 8.432 8.192 1.00 94.62 86 SER A O 1
ATOM 680 N N . VAL A 1 87 ? -3.481 7.057 7.020 1.00 94.06 87 VAL A N 1
ATOM 681 C CA . VAL A 1 87 ? -4.049 6.378 8.199 1.00 94.06 87 VAL A CA 1
ATOM 682 C C . VAL A 1 87 ? -2.971 5.588 8.947 1.00 94.06 87 VAL A C 1
ATOM 684 O O . VAL A 1 87 ? -2.940 5.609 10.177 1.00 94.06 87 VAL A O 1
ATOM 687 N N . PHE A 1 88 ? -2.039 4.947 8.244 1.00 94.81 88 PHE A N 1
ATOM 688 C CA . PHE A 1 88 ? -0.972 4.128 8.835 1.00 94.81 88 PHE A CA 1
ATOM 689 C C . PHE A 1 88 ? 0.351 4.881 9.035 1.00 94.81 88 PHE A C 1
ATOM 691 O O . PHE A 1 88 ? 1.376 4.279 9.356 1.00 94.81 88 PHE A O 1
ATOM 698 N N . ALA A 1 89 ? 0.332 6.213 8.941 1.00 92.94 89 ALA A N 1
ATOM 699 C CA . ALA A 1 89 ? 1.524 7.051 9.054 1.00 92.94 89 ALA A CA 1
ATOM 700 C C . ALA A 1 89 ? 2.237 6.956 10.418 1.00 92.94 89 ALA A C 1
ATOM 702 O O . ALA A 1 89 ? 3.392 7.358 10.550 1.00 92.94 89 ALA A O 1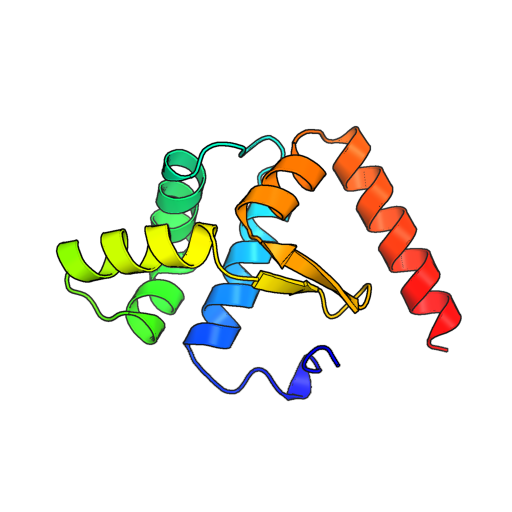
ATOM 703 N N . THR A 1 90 ? 1.569 6.455 11.465 1.00 91.25 90 THR A N 1
ATOM 704 C CA . THR A 1 90 ? 2.163 6.300 12.798 1.00 91.25 90 THR A CA 1
ATOM 705 C C . THR A 1 90 ? 1.756 4.985 13.457 1.00 91.25 90 THR A C 1
ATOM 707 O O . THR A 1 90 ? 0.646 4.494 13.270 1.00 91.25 90 THR A O 1
ATOM 710 N N . ASN A 1 91 ? 2.602 4.465 14.351 1.00 89.25 91 ASN A N 1
ATOM 711 C CA . ASN A 1 91 ? 2.256 3.287 15.158 1.00 89.25 91 ASN A CA 1
ATOM 712 C C . ASN A 1 91 ? 0.990 3.491 16.012 1.00 89.25 91 ASN A C 1
ATOM 714 O O . ASN A 1 91 ? 0.252 2.544 16.260 1.00 89.25 91 ASN A O 1
ATOM 718 N N . HIS A 1 92 ? 0.712 4.723 16.454 1.00 90.25 92 HIS A N 1
ATOM 719 C CA . HIS A 1 92 ? -0.500 5.027 17.219 1.00 90.25 92 HIS A CA 1
ATOM 720 C C . HIS A 1 92 ? -1.767 4.943 16.353 1.00 90.25 92 HIS A C 1
ATOM 722 O O . HIS A 1 92 ? -2.804 4.447 16.798 1.00 90.25 92 HIS A O 1
ATOM 728 N N . SER A 1 93 ? -1.708 5.446 15.119 1.00 89.62 93 SER A N 1
ATOM 729 C CA . SER A 1 93 ? -2.838 5.372 14.192 1.00 89.62 93 SER A CA 1
ATOM 730 C C . SER A 1 93 ? -3.056 3.944 13.681 1.00 89.62 93 SER A C 1
ATOM 732 O O . SER A 1 93 ? -4.203 3.510 13.592 1.00 89.62 93 SER A O 1
ATOM 734 N N . LEU A 1 94 ? -1.984 3.166 13.502 1.00 91.56 94 LEU A N 1
ATOM 735 C CA . LEU A 1 94 ? -2.056 1.730 13.221 1.00 91.56 94 LEU A CA 1
ATOM 736 C C . LEU A 1 94 ? -2.700 0.931 14.374 1.00 91.56 94 LEU A C 1
ATOM 738 O O . LEU A 1 94 ? -3.594 0.121 14.143 1.00 91.56 94 LEU A O 1
ATOM 742 N N . ASP A 1 95 ? -2.325 1.196 15.630 1.00 93.38 95 ASP A N 1
ATOM 743 C CA . ASP A 1 95 ? -2.974 0.591 16.809 1.00 93.38 95 ASP A CA 1
ATOM 744 C C . ASP A 1 95 ? -4.470 0.950 16.891 1.00 93.38 95 ASP A C 1
ATOM 746 O O . ASP A 1 95 ? -5.313 0.118 17.231 1.00 93.38 95 ASP A O 1
ATOM 750 N N . SER A 1 96 ? -4.822 2.182 16.512 1.00 92.62 96 SER A N 1
ATOM 751 C CA . SER A 1 96 ? -6.221 2.616 16.429 1.00 92.62 96 SER A CA 1
ATOM 752 C C . SER A 1 96 ? -6.999 1.852 15.351 1.00 92.62 96 SER A C 1
ATOM 754 O O . SER A 1 96 ? -8.156 1.499 15.579 1.00 92.62 96 SER A O 1
ATOM 756 N N . TYR A 1 97 ? -6.368 1.553 14.212 1.00 94.50 97 TYR A N 1
ATOM 757 C CA . TYR A 1 97 ? -6.954 0.717 13.163 1.00 94.50 97 TYR A CA 1
ATOM 758 C C . TYR A 1 97 ? -7.191 -0.723 13.636 1.00 94.50 97 TYR A C 1
ATOM 760 O O . TYR A 1 97 ? -8.298 -1.231 13.484 1.00 94.50 97 TYR A O 1
ATOM 768 N N . TYR A 1 98 ? -6.218 -1.368 14.286 1.00 94.25 98 TYR A N 1
ATOM 769 C CA . TYR A 1 98 ? -6.416 -2.737 14.783 1.00 94.25 98 TYR A CA 1
ATOM 770 C C . TYR A 1 98 ? -7.531 -2.830 15.830 1.00 94.25 98 TYR A C 1
ATOM 772 O O . TYR A 1 98 ? -8.341 -3.756 15.795 1.00 94.25 98 TYR A O 1
ATOM 780 N N . LYS A 1 99 ? -7.657 -1.829 16.708 1.00 94.50 99 LYS A N 1
ATOM 781 C CA . LYS A 1 99 ? -8.803 -1.731 17.628 1.00 94.50 99 LYS A CA 1
ATOM 782 C C . LYS A 1 99 ? -10.134 -1.618 16.893 1.00 94.50 99 LYS A C 1
ATOM 784 O O . LYS A 1 99 ? -11.133 -2.147 17.373 1.00 94.50 99 LYS A O 1
ATOM 789 N N . LEU A 1 100 ? -10.163 -0.919 15.759 1.00 92.69 100 LEU A N 1
ATOM 790 C CA . LEU A 1 100 ? -11.354 -0.816 14.926 1.00 92.69 100 LEU A CA 1
ATOM 791 C C . LEU A 1 100 ? -11.710 -2.176 14.323 1.00 92.69 100 LEU A C 1
ATOM 793 O O . LEU A 1 100 ? -12.849 -2.609 14.472 1.00 92.69 100 LEU A O 1
ATOM 797 N N . VAL A 1 101 ? -10.738 -2.875 13.730 1.00 92.69 101 VAL A N 1
ATOM 798 C CA . VAL A 1 101 ? -10.910 -4.240 13.201 1.00 92.69 101 VAL A CA 1
ATOM 799 C C . VAL A 1 101 ? -11.529 -5.159 14.256 1.00 92.69 101 VAL A C 1
ATOM 801 O O . VAL A 1 101 ? -12.554 -5.783 13.996 1.00 92.69 101 VAL A O 1
ATOM 804 N N . GLU A 1 102 ? -11.000 -5.161 15.484 1.00 92.56 102 GLU A N 1
ATOM 805 C CA . GLU A 1 102 ? -11.547 -5.978 16.575 1.00 92.56 102 GLU A CA 1
ATOM 806 C C . GLU A 1 102 ? -13.017 -5.674 16.912 1.00 92.56 102 GLU A C 1
ATOM 808 O O . GLU A 1 102 ? -13.726 -6.547 17.420 1.00 92.56 102 GLU A O 1
ATOM 813 N N . VAL A 1 103 ? -13.468 -4.431 16.727 1.00 91.94 103 VAL A N 1
ATOM 814 C CA . VAL A 1 103 ? -14.870 -4.048 16.949 1.00 91.94 103 VAL A CA 1
ATOM 815 C C . VAL A 1 103 ? -15.745 -4.608 15.830 1.00 91.94 103 VAL A C 1
ATOM 817 O O . VAL A 1 103 ? -16.746 -5.259 16.121 1.00 91.94 103 VAL A O 1
ATOM 820 N N . TYR A 1 104 ? -15.338 -4.440 14.569 1.00 87.19 104 TYR A N 1
ATOM 821 C CA . TYR A 1 104 ? -16.086 -4.955 13.417 1.00 87.19 104 TYR A CA 1
ATOM 822 C C . TYR A 1 104 ? -16.166 -6.486 13.402 1.00 87.19 104 TYR A C 1
ATOM 824 O O . TYR A 1 104 ? -17.223 -7.045 13.115 1.00 87.19 104 TYR A O 1
ATOM 832 N N . GLU A 1 105 ? -15.092 -7.177 13.787 1.00 85.25 105 GLU A N 1
ATOM 833 C CA . GLU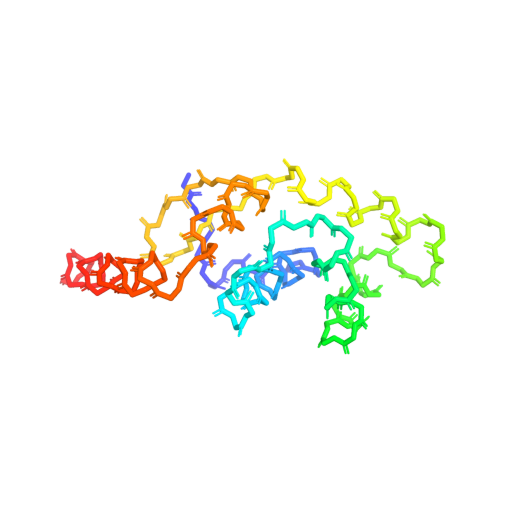 A 1 105 ? -15.094 -8.638 13.915 1.00 85.25 105 GLU A CA 1
ATOM 834 C C . GLU A 1 105 ? -16.062 -9.139 14.998 1.00 85.25 105 GLU A C 1
ATOM 836 O O . GLU A 1 105 ? -16.664 -10.206 14.848 1.00 85.25 105 GLU A O 1
ATOM 841 N N . LYS A 1 106 ? -16.224 -8.386 16.095 1.00 81.56 106 LYS A N 1
ATOM 842 C CA . LYS A 1 106 ? -17.181 -8.715 17.165 1.00 81.56 106 LYS A CA 1
ATOM 843 C C . LYS A 1 106 ? -18.622 -8.476 16.730 1.00 81.56 106 LYS A C 1
ATOM 845 O O . LYS A 1 106 ? -19.473 -9.292 17.068 1.00 81.56 106 LYS A O 1
ATOM 850 N N . ASP A 1 107 ? -18.877 -7.404 15.985 1.00 75.62 107 ASP A N 1
ATOM 851 C CA . ASP A 1 107 ? -20.215 -7.051 15.496 1.00 75.62 107 ASP A CA 1
ATOM 852 C C . ASP A 1 107 ? -20.683 -7.950 14.334 1.00 75.62 107 ASP A C 1
ATOM 854 O O . ASP A 1 107 ? -21.884 -8.086 14.099 1.00 75.62 107 ASP A O 1
ATOM 858 N N . ALA A 1 108 ? -19.756 -8.595 13.616 1.00 64.19 108 ALA A N 1
ATOM 859 C CA . ALA A 1 108 ? -20.056 -9.551 12.547 1.00 64.19 108 ALA A CA 1
ATOM 860 C C . ALA A 1 108 ? -20.454 -10.962 13.042 1.00 64.19 108 ALA A C 1
ATOM 862 O O . ALA A 1 108 ? -20.801 -11.814 12.216 1.00 64.19 108 ALA A O 1
ATOM 863 N N . ARG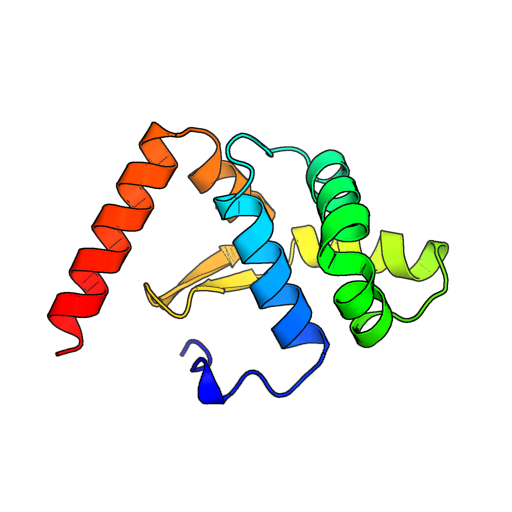 A 1 109 ? -20.385 -11.227 14.355 1.00 54.47 109 ARG A N 1
ATOM 864 C CA . ARG A 1 109 ? -20.691 -12.522 14.989 1.00 54.47 109 ARG A CA 1
ATOM 865 C C . ARG A 1 109 ? -22.074 -12.530 15.643 1.00 54.47 109 ARG A C 1
ATOM 867 O O . ARG A 1 109 ? -22.746 -13.579 15.518 1.00 54.47 109 ARG A O 1
#